Protein AF-A0A4Q7KHU9-F1 (afdb_monomer_lite)

pLDDT: mean 87.0, std 11.37, range [57.09, 97.38]

Secondary structure (DSSP, 8-state):
--EEE-HHHHHHH-GGGGGS-TTS--EEEE----TTTS-SEEEEEEETTTEEEEEEE-SS-EEEEEE-SSSPPPEEEE-HHHHHHHHHHHHTT--

Organism: NCBI:txid1872711

Sequence (95 aa):
MTRLISHADAVARYPALDALPTHVDWRWEVRPLGPRCGAELWGSTVVDGTRGVGIFIYRDHAKAIRIDQGGYPAQVTGTLPIAVDTAAKLLDGRL

Structure (mmCIF, N/CA/C/O backbone):
data_AF-A0A4Q7KHU9-F1
#
_entry.id   AF-A0A4Q7KHU9-F1
#
loop_
_atom_site.group_PDB
_atom_site.id
_atom_site.type_symbol
_atom_site.label_atom_id
_atom_site.label_alt_id
_atom_site.label_comp_id
_atom_site.label_asym_id
_atom_site.label_entity_id
_atom_site.label_seq_id
_atom_site.pdbx_PDB_ins_code
_atom_site.Cartn_x
_atom_site.Cartn_y
_atom_site.Cartn_z
_atom_site.occupancy
_atom_site.B_iso_or_equiv
_atom_site.auth_seq_id
_atom_site.auth_comp_id
_atom_site.auth_asym_id
_atom_site.auth_atom_id
_atom_site.pdbx_PDB_model_num
ATOM 1 N N . MET A 1 1 ? 7.807 15.169 10.705 1.00 66.19 1 MET A N 1
ATOM 2 C CA . MET A 1 1 ? 8.849 14.305 10.102 1.00 66.19 1 MET A CA 1
ATOM 3 C C . MET A 1 1 ? 8.200 13.011 9.647 1.00 66.19 1 MET A C 1
ATOM 5 O O . MET A 1 1 ? 7.363 12.497 10.378 1.00 66.19 1 MET A O 1
ATOM 9 N N . THR A 1 2 ? 8.528 12.521 8.453 1.00 81.44 2 THR A N 1
ATOM 10 C CA . THR A 1 2 ? 8.125 11.181 7.999 1.00 81.44 2 THR A CA 1
ATOM 11 C C . THR A 1 2 ? 8.849 10.106 8.812 1.00 81.44 2 THR A C 1
ATOM 13 O O . THR A 1 2 ? 10.007 10.295 9.182 1.00 81.44 2 THR A O 1
ATOM 16 N N . ARG A 1 3 ? 8.170 8.995 9.119 1.00 91.06 3 ARG A N 1
ATOM 17 C CA . ARG A 1 3 ? 8.732 7.863 9.873 1.00 91.06 3 ARG A CA 1
ATOM 18 C C . ARG A 1 3 ? 8.511 6.561 9.110 1.00 91.06 3 ARG A C 1
ATOM 20 O O . ARG A 1 3 ? 7.372 6.240 8.787 1.00 91.06 3 ARG A O 1
ATOM 27 N N . LEU A 1 4 ? 9.584 5.806 8.888 1.00 94.94 4 LEU A N 1
ATOM 28 C CA . LEU A 1 4 ? 9.506 4.446 8.354 1.00 94.94 4 LEU A CA 1
ATOM 29 C C . LEU A 1 4 ? 8.967 3.483 9.419 1.00 94.94 4 LEU A C 1
ATOM 31 O O . LEU A 1 4 ? 9.317 3.605 10.598 1.00 94.94 4 LEU A O 1
ATOM 35 N N . ILE A 1 5 ? 8.114 2.549 9.007 1.00 95.44 5 ILE A N 1
ATOM 36 C CA . ILE A 1 5 ? 7.583 1.475 9.859 1.00 95.44 5 ILE A CA 1
ATOM 37 C C . ILE A 1 5 ? 7.679 0.127 9.140 1.00 95.44 5 ILE A C 1
ATOM 39 O O . ILE A 1 5 ? 7.808 0.082 7.915 1.00 95.44 5 ILE A O 1
ATOM 43 N N . SER A 1 6 ? 7.631 -0.968 9.899 1.00 95.56 6 SER A N 1
ATOM 44 C CA . SER A 1 6 ? 7.604 -2.311 9.316 1.00 95.56 6 SER A CA 1
ATOM 45 C C . SER A 1 6 ? 6.253 -2.607 8.653 1.00 95.56 6 SER A C 1
ATOM 47 O O . SER A 1 6 ? 5.253 -1.936 8.924 1.00 95.56 6 SER A O 1
ATOM 49 N N . HIS A 1 7 ? 6.194 -3.641 7.809 1.00 95.50 7 HIS A N 1
ATOM 50 C CA . HIS A 1 7 ? 4.913 -4.112 7.277 1.00 95.50 7 HIS A CA 1
ATOM 51 C C . HIS A 1 7 ? 3.981 -4.614 8.391 1.00 95.50 7 HIS A C 1
ATOM 53 O O . HIS A 1 7 ? 2.801 -4.280 8.377 1.00 95.50 7 HIS A O 1
ATOM 59 N N . ALA A 1 8 ? 4.514 -5.298 9.409 1.00 95.94 8 ALA A N 1
ATOM 60 C CA . ALA A 1 8 ? 3.738 -5.721 10.576 1.00 95.94 8 ALA A CA 1
ATOM 61 C C . ALA A 1 8 ? 3.111 -4.527 11.322 1.00 95.94 8 ALA A C 1
ATOM 63 O O . ALA A 1 8 ? 1.932 -4.562 11.666 1.00 95.94 8 ALA A O 1
ATOM 64 N N . ASP A 1 9 ? 3.855 -3.430 11.504 1.00 96.69 9 ASP A N 1
ATOM 65 C CA . ASP A 1 9 ? 3.318 -2.200 12.104 1.00 96.69 9 ASP A CA 1
ATOM 66 C C . ASP A 1 9 ? 2.238 -1.550 11.227 1.00 96.69 9 ASP A C 1
ATOM 68 O O . ASP A 1 9 ? 1.294 -0.947 11.744 1.00 96.69 9 ASP A O 1
ATOM 72 N N . ALA A 1 10 ? 2.379 -1.628 9.901 1.00 96.38 10 ALA A N 1
ATOM 73 C CA . ALA A 1 10 ? 1.375 -1.133 8.967 1.00 96.38 10 ALA A CA 1
ATOM 74 C C . ALA A 1 10 ? 0.081 -1.957 9.064 1.00 96.38 10 ALA A C 1
ATOM 76 O O . ALA A 1 10 ? -0.993 -1.371 9.200 1.00 96.38 10 ALA A O 1
ATOM 77 N N . VAL A 1 11 ? 0.184 -3.291 9.087 1.00 97.06 11 VAL A N 1
ATOM 78 C CA . VAL A 1 11 ? -0.947 -4.218 9.272 1.00 97.06 11 VAL A CA 1
ATOM 79 C C . VAL A 1 11 ? -1.625 -4.003 10.626 1.00 97.06 11 VAL A C 1
ATOM 81 O O . VAL A 1 11 ? -2.848 -3.926 10.690 1.00 97.06 11 VAL A O 1
ATOM 84 N N . ALA A 1 12 ? -0.859 -3.802 11.702 1.00 97.38 12 ALA A N 1
ATOM 85 C CA . ALA A 1 12 ? -1.418 -3.519 13.025 1.00 97.38 12 ALA A CA 1
ATOM 86 C C . ALA A 1 12 ? -2.277 -2.238 13.053 1.00 97.38 12 ALA A C 1
ATOM 88 O O . ALA A 1 12 ? -3.241 -2.154 13.812 1.00 97.38 12 ALA A O 1
ATOM 89 N N . ARG A 1 13 ? -1.949 -1.238 12.222 1.00 94.38 13 ARG A N 1
ATOM 90 C CA . ARG A 1 13 ? -2.745 -0.005 12.068 1.00 94.38 13 ARG A CA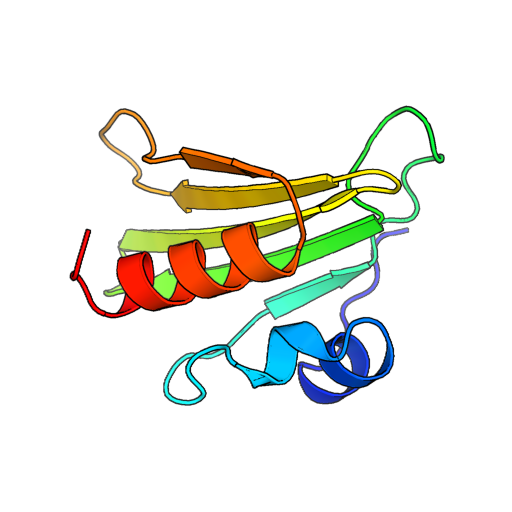 1
ATOM 91 C C . ARG A 1 13 ? -3.925 -0.186 11.120 1.00 94.38 13 ARG A C 1
ATOM 93 O O . ARG A 1 13 ? -4.989 0.377 11.354 1.00 94.38 13 ARG A O 1
ATOM 100 N N . TYR A 1 14 ? -3.716 -0.942 10.047 1.00 96.00 14 TYR A N 1
ATOM 101 C CA . TYR A 1 14 ? -4.677 -1.153 8.973 1.00 96.00 14 TYR A CA 1
ATOM 102 C C . TYR A 1 14 ? -4.716 -2.645 8.600 1.00 96.00 14 TYR A C 1
ATOM 104 O O . TYR A 1 14 ? -4.016 -3.060 7.674 1.00 96.00 14 TYR A O 1
ATOM 112 N N . PRO A 1 15 ? -5.559 -3.458 9.267 1.00 96.88 15 PRO A N 1
ATOM 113 C CA . PRO A 1 15 ? -5.554 -4.916 9.104 1.00 96.88 15 PRO A CA 1
ATOM 114 C C . PRO A 1 15 ? -5.793 -5.409 7.674 1.00 96.88 15 PRO A C 1
ATOM 116 O O . PRO A 1 15 ? -5.304 -6.465 7.297 1.00 96.88 15 PRO A O 1
ATOM 119 N N . ALA A 1 16 ? -6.491 -4.628 6.841 1.00 96.75 16 ALA A N 1
ATOM 120 C CA . ALA A 1 16 ? -6.693 -4.966 5.432 1.00 96.75 16 ALA A CA 1
ATOM 121 C C . ALA A 1 16 ? -5.375 -5.113 4.648 1.00 96.75 16 ALA A C 1
ATOM 123 O O . ALA A 1 16 ? -5.360 -5.795 3.632 1.00 96.75 16 ALA A O 1
ATOM 124 N N . LEU A 1 17 ? -4.274 -4.505 5.107 1.00 97.19 17 LEU A N 1
ATOM 125 C CA . LEU A 1 17 ? -2.961 -4.619 4.466 1.00 97.19 17 LEU A CA 1
ATOM 126 C C . LEU A 1 17 ? -2.372 -6.037 4.526 1.00 97.19 17 LEU A C 1
ATOM 128 O O . LEU A 1 17 ? -1.464 -6.320 3.753 1.00 97.19 17 LEU A O 1
ATOM 132 N N . ASP A 1 18 ? -2.890 -6.915 5.388 1.00 96.81 18 ASP A N 1
ATOM 133 C CA . ASP A 1 18 ? -2.465 -8.319 5.496 1.00 96.81 18 ASP A CA 1
ATOM 134 C C . ASP A 1 18 ? -2.75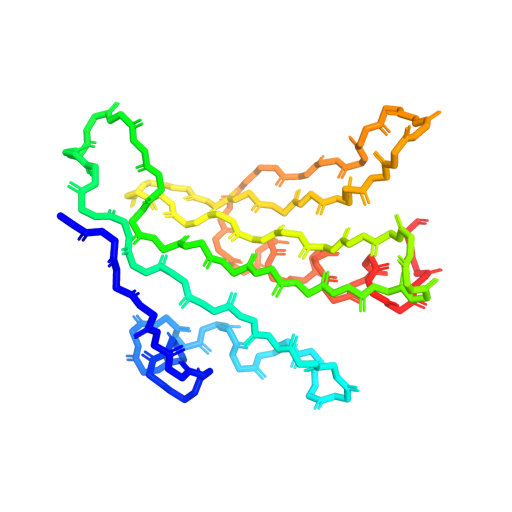1 -9.125 4.215 1.00 96.81 18 ASP A C 1
ATOM 136 O O . ASP A 1 18 ? -2.097 -10.121 3.931 1.00 96.81 18 ASP A O 1
ATOM 140 N N . ALA A 1 19 ? -3.698 -8.663 3.390 1.00 95.56 19 ALA A N 1
ATOM 141 C CA . ALA A 1 19 ? -4.009 -9.282 2.102 1.00 95.56 19 ALA A CA 1
ATOM 142 C C . ALA A 1 19 ? -3.002 -8.931 0.987 1.00 95.56 19 ALA A C 1
ATOM 144 O O . ALA A 1 19 ? -3.161 -9.387 -0.148 1.00 95.56 19 ALA A O 1
ATOM 145 N N . LEU A 1 20 ? -1.993 -8.098 1.266 1.00 94.94 20 LEU A N 1
ATOM 146 C CA . LEU A 1 20 ? -0.972 -7.759 0.281 1.00 94.94 20 LEU A CA 1
ATOM 147 C C . LEU A 1 20 ? 0.012 -8.918 0.073 1.00 94.94 20 LEU A C 1
ATOM 149 O O . LEU A 1 20 ? 0.324 -9.646 1.015 1.00 94.94 20 LEU A O 1
ATOM 153 N N . PRO A 1 21 ? 0.558 -9.082 -1.146 1.00 91.06 21 PRO A N 1
ATOM 154 C CA . PRO A 1 21 ? 1.536 -10.127 -1.398 1.00 91.06 21 PRO A CA 1
ATOM 155 C C . PRO A 1 21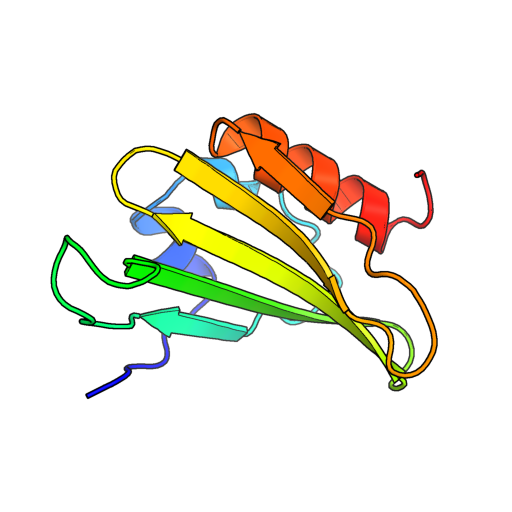 ? 2.795 -9.942 -0.542 1.00 91.06 21 PRO A C 1
ATOM 157 O O . PRO A 1 21 ? 3.354 -8.847 -0.473 1.00 91.06 21 PRO A O 1
ATOM 160 N N . THR A 1 22 ? 3.260 -11.032 0.068 1.00 87.62 22 THR A N 1
ATOM 161 C CA . THR A 1 22 ? 4.438 -11.066 0.956 1.00 87.62 22 THR A CA 1
ATOM 162 C C . THR A 1 22 ? 5.740 -11.415 0.237 1.00 87.62 22 THR A C 1
ATOM 164 O O . THR A 1 22 ? 6.809 -11.363 0.835 1.00 87.62 22 THR A O 1
ATOM 167 N N . HIS A 1 23 ? 5.668 -11.765 -1.050 1.00 87.44 23 HIS A N 1
ATOM 168 C CA . HIS A 1 23 ? 6.840 -12.043 -1.884 1.00 87.44 23 HIS A CA 1
ATOM 169 C C . HIS A 1 23 ? 7.554 -10.766 -2.365 1.00 87.44 23 HIS A C 1
ATOM 171 O O . HIS A 1 23 ? 8.565 -10.860 -3.056 1.00 87.44 23 HIS A O 1
ATOM 177 N N . VAL A 1 24 ? 7.021 -9.588 -2.023 1.00 89.56 24 VAL A N 1
ATOM 178 C CA . VAL A 1 24 ? 7.618 -8.282 -2.307 1.00 89.56 24 VAL A CA 1
ATOM 179 C C . VAL A 1 24 ? 7.889 -7.526 -1.015 1.00 89.56 24 VAL A C 1
ATOM 181 O O . VAL A 1 24 ? 7.138 -7.620 -0.042 1.00 89.56 24 VAL A O 1
ATOM 184 N N . ASP A 1 25 ? 8.936 -6.708 -1.035 1.00 91.00 25 ASP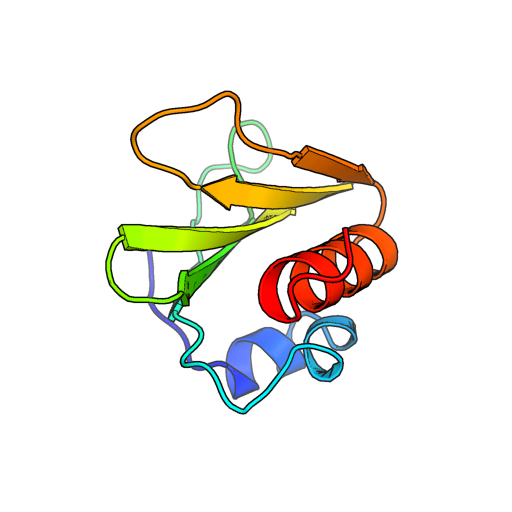 A N 1
ATOM 185 C CA . ASP A 1 25 ? 9.285 -5.871 0.102 1.00 91.00 25 ASP A CA 1
ATOM 186 C C . A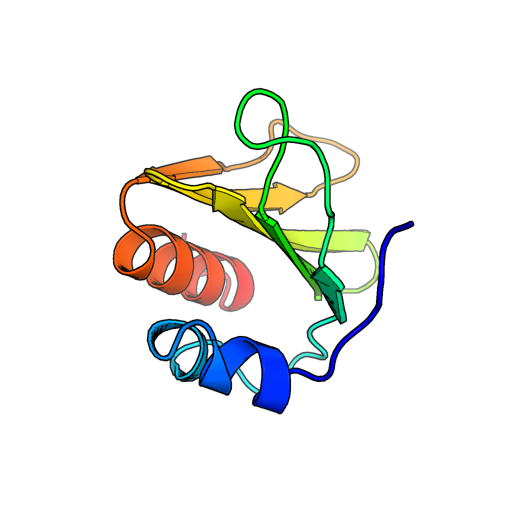SP A 1 25 ? 8.470 -4.579 0.081 1.00 91.00 25 ASP A C 1
ATOM 188 O O . ASP A 1 25 ? 8.661 -3.699 -0.768 1.00 91.00 25 ASP A O 1
ATOM 192 N N . TRP A 1 26 ? 7.548 -4.450 1.034 1.00 94.12 26 TRP A N 1
ATOM 193 C CA . TRP A 1 26 ? 6.797 -3.219 1.236 1.00 94.12 26 TRP A CA 1
ATOM 194 C C . TRP A 1 26 ? 7.549 -2.238 2.128 1.00 94.12 26 TRP A C 1
ATOM 196 O O . TRP A 1 26 ? 7.840 -2.509 3.295 1.00 94.12 26 TRP A O 1
ATOM 206 N N . ARG A 1 27 ? 7.760 -1.032 1.608 1.00 94.81 27 ARG A N 1
ATOM 207 C CA . ARG A 1 27 ? 8.248 0.116 2.364 1.00 94.81 27 ARG A CA 1
ATOM 208 C C . ARG A 1 27 ? 7.077 0.982 2.809 1.00 94.81 27 ARG A C 1
ATOM 210 O O . ARG A 1 27 ? 6.338 1.493 1.969 1.00 94.81 27 ARG A O 1
ATOM 217 N N . TRP A 1 28 ? 6.958 1.196 4.117 1.00 95.94 28 TRP A N 1
ATOM 218 C CA . TRP A 1 28 ? 5.878 1.973 4.722 1.00 95.94 28 TRP A CA 1
ATOM 219 C C . TRP A 1 28 ? 6.388 3.250 5.378 1.00 95.94 28 TRP A C 1
ATOM 221 O O . TRP A 1 28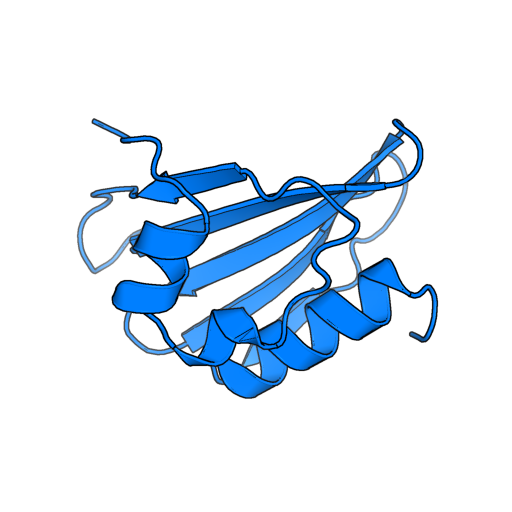 ? 7.292 3.222 6.211 1.00 95.94 28 TRP A O 1
ATOM 231 N N . GLU A 1 29 ? 5.765 4.371 5.039 1.00 94.44 29 GLU A N 1
ATOM 232 C CA . GLU A 1 29 ? 6.082 5.700 5.541 1.00 94.44 29 GLU A CA 1
ATOM 233 C C . GLU A 1 29 ? 4.848 6.335 6.172 1.00 94.44 29 GLU A C 1
ATOM 235 O O . GLU A 1 29 ? 3.881 6.689 5.498 1.00 94.44 29 GLU A O 1
ATOM 240 N N . VAL A 1 30 ? 4.904 6.532 7.486 1.00 92.44 30 VAL A N 1
ATOM 241 C CA . VAL A 1 30 ? 3.947 7.370 8.205 1.00 92.44 30 VAL A CA 1
ATOM 242 C C . VAL A 1 30 ? 4.278 8.813 7.876 1.00 92.44 30 VAL A C 1
ATOM 244 O O . VAL A 1 30 ? 5.379 9.291 8.182 1.00 92.44 30 VAL A O 1
ATOM 247 N N . ARG A 1 31 ? 3.330 9.524 7.269 1.00 84.00 31 ARG A N 1
ATOM 248 C CA . ARG A 1 31 ? 3.506 10.937 6.938 1.00 84.00 31 ARG A CA 1
ATOM 249 C C . ARG A 1 31 ? 2.544 11.752 7.794 1.00 84.00 31 ARG A C 1
ATOM 251 O O . ARG A 1 31 ? 1.352 11.768 7.517 1.00 84.00 31 ARG A O 1
ATOM 258 N N . PRO A 1 32 ? 3.032 12.482 8.810 1.00 68.00 32 PRO A N 1
ATOM 259 C CA . PRO A 1 32 ? 2.199 13.395 9.585 1.00 68.00 32 PRO A CA 1
ATOM 260 C C . PRO A 1 32 ? 1.975 14.698 8.801 1.00 68.00 32 PRO A C 1
ATOM 262 O O . PRO A 1 32 ? 2.199 15.793 9.313 1.00 68.00 32 PRO A O 1
ATOM 265 N N . LEU A 1 33 ? 1.613 14.593 7.520 1.00 64.12 33 LEU A N 1
ATOM 266 C CA . LEU A 1 33 ? 1.036 15.724 6.811 1.00 64.12 33 LEU A CA 1
ATOM 267 C C . LEU A 1 33 ? -0.332 15.947 7.455 1.00 64.12 33 LEU A C 1
ATOM 269 O O . LEU A 1 33 ? -1.061 14.988 7.696 1.00 64.12 33 LEU A O 1
ATOM 273 N N . GLY A 1 34 ? -0.636 17.191 7.830 1.00 58.25 34 GLY A N 1
ATOM 274 C CA . GLY A 1 34 ? -1.861 17.497 8.565 1.00 58.25 34 GLY A CA 1
ATOM 275 C C . GLY A 1 34 ? -3.102 16.920 7.865 1.00 58.25 34 GLY A C 1
ATOM 276 O O . GLY A 1 34 ? -3.084 16.768 6.641 1.00 58.25 34 GLY A O 1
ATOM 277 N N . PRO A 1 35 ? -4.193 16.653 8.604 1.00 57.09 35 PRO A N 1
ATOM 278 C CA . PRO A 1 35 ? -5.351 15.862 8.157 1.00 57.09 35 PRO A CA 1
ATOM 279 C C . PRO A 1 35 ? -6.083 16.369 6.901 1.00 57.09 35 PRO A C 1
ATOM 281 O O . PRO A 1 35 ? -7.052 15.756 6.472 1.00 57.09 35 PRO A O 1
ATOM 284 N N . ARG A 1 36 ? -5.654 17.497 6.322 1.00 57.34 36 ARG A N 1
ATOM 285 C CA . ARG A 1 36 ? -6.208 18.101 5.106 1.00 57.34 36 ARG A CA 1
ATOM 286 C C . ARG A 1 36 ? -5.343 17.927 3.853 1.00 57.34 36 ARG A C 1
ATOM 288 O O . ARG A 1 36 ? -5.846 18.201 2.772 1.00 57.34 36 ARG A O 1
ATOM 295 N N . CYS A 1 37 ? -4.073 17.525 3.968 1.00 62.66 37 CYS A N 1
ATOM 296 C CA . CYS A 1 37 ? -3.114 17.713 2.867 1.00 62.66 37 CYS A CA 1
ATOM 297 C C . CYS A 1 37 ? -2.302 16.472 2.460 1.00 62.66 37 CYS A C 1
ATOM 299 O O . CYS A 1 37 ? -1.447 16.591 1.585 1.00 62.66 37 CYS A O 1
ATOM 301 N N . GLY A 1 38 ? -2.513 15.289 3.046 1.00 76.00 38 GLY A N 1
ATOM 302 C CA . GLY A 1 38 ? -1.723 14.122 2.650 1.00 76.00 38 GLY A CA 1
ATOM 303 C C . GLY A 1 38 ? -2.217 12.787 3.182 1.00 76.00 38 GLY A C 1
ATOM 304 O O . GLY A 1 38 ? -3.086 12.730 4.046 1.00 76.00 38 GLY A O 1
ATOM 305 N N . ALA A 1 39 ? -1.642 11.719 2.631 1.00 82.94 39 ALA A N 1
ATOM 306 C CA . ALA A 1 39 ? -1.841 10.367 3.128 1.00 82.94 39 ALA A CA 1
ATOM 307 C C . ALA A 1 39 ? -1.226 10.233 4.527 1.00 82.94 39 ALA A C 1
ATOM 309 O O . ALA A 1 39 ? -0.097 10.671 4.749 1.00 82.94 39 ALA A O 1
ATOM 310 N N . GLU A 1 40 ? -1.958 9.603 5.438 1.00 90.00 40 GLU A N 1
ATOM 311 C CA . GLU A 1 40 ? -1.516 9.267 6.793 1.00 90.00 40 GLU A CA 1
ATOM 312 C C . GLU A 1 40 ? -0.441 8.170 6.750 1.00 90.00 40 GLU A C 1
ATOM 314 O O . GLU A 1 40 ? 0.543 8.199 7.500 1.00 90.00 40 GLU A O 1
ATOM 319 N N . LEU A 1 41 ? -0.606 7.231 5.813 1.00 92.75 41 LEU A N 1
ATOM 320 C CA . LEU A 1 41 ? 0.321 6.141 5.552 1.00 92.75 41 LEU A CA 1
ATOM 321 C C . LEU A 1 41 ? 0.534 5.964 4.045 1.00 92.75 41 LEU A C 1
ATOM 323 O O . LEU A 1 41 ? -0.418 5.904 3.268 1.00 92.75 41 LEU A O 1
ATOM 327 N N . TRP A 1 42 ? 1.797 5.855 3.641 1.00 93.19 42 TRP A N 1
ATOM 328 C CA . TRP A 1 42 ? 2.206 5.521 2.280 1.00 93.19 42 TRP A CA 1
ATOM 329 C C . TRP A 1 42 ? 2.939 4.176 2.287 1.00 93.19 42 TRP A C 1
ATOM 331 O O . TRP A 1 42 ? 3.956 4.043 2.957 1.00 93.19 42 TRP A O 1
ATOM 341 N N . GLY A 1 43 ? 2.432 3.193 1.547 1.00 94.31 43 GLY A N 1
ATOM 342 C CA . GLY A 1 43 ? 3.139 1.967 1.183 1.00 94.31 43 GLY A CA 1
ATOM 343 C C . GLY A 1 43 ? 3.653 2.016 -0.247 1.00 94.31 43 GLY A C 1
ATOM 344 O O . GLY A 1 43 ? 2.936 2.448 -1.147 1.00 94.31 43 GLY A O 1
ATOM 345 N N . SER A 1 44 ? 4.873 1.555 -0.486 1.00 93.56 44 SER A N 1
ATOM 346 C CA . SER A 1 44 ? 5.381 1.351 -1.843 1.00 93.56 44 SER A CA 1
ATOM 347 C C . SER A 1 44 ? 6.240 0.103 -1.941 1.00 93.56 44 SER A C 1
ATOM 349 O O . SER A 1 44 ? 6.897 -0.283 -0.977 1.00 93.56 44 SER A O 1
ATOM 351 N N . THR A 1 45 ? 6.246 -0.503 -3.119 1.00 93.44 45 THR A N 1
ATOM 352 C CA . THR A 1 45 ? 7.157 -1.589 -3.475 1.00 93.44 45 THR A CA 1
ATOM 353 C C . THR A 1 45 ? 7.567 -1.468 -4.942 1.00 93.44 45 THR A C 1
ATOM 355 O O . THR A 1 45 ? 6.894 -0.785 -5.722 1.00 93.44 45 THR A O 1
ATOM 358 N N . VAL A 1 46 ? 8.686 -2.090 -5.307 1.00 89.12 46 VAL A N 1
ATOM 359 C CA . VAL A 1 46 ? 9.272 -2.054 -6.652 1.00 89.12 46 VAL A CA 1
ATOM 360 C C . VAL A 1 46 ? 9.093 -3.419 -7.309 1.00 89.12 46 VAL A C 1
ATOM 362 O O . VAL A 1 46 ? 9.422 -4.444 -6.724 1.00 89.12 46 VAL A O 1
ATOM 365 N N . VAL A 1 47 ? 8.604 -3.408 -8.544 1.00 80.50 47 VAL A N 1
ATOM 366 C CA . VAL A 1 47 ? 8.419 -4.561 -9.424 1.00 80.50 47 VAL A CA 1
ATOM 367 C C . VAL A 1 47 ? 9.418 -4.437 -10.574 1.00 80.50 47 VAL A C 1
ATOM 369 O O . VAL A 1 47 ? 9.457 -3.420 -11.275 1.00 80.50 47 VAL A O 1
ATOM 372 N N . ASP A 1 48 ? 10.256 -5.456 -10.750 1.00 78.00 48 ASP A N 1
ATOM 373 C CA . ASP A 1 48 ? 11.231 -5.572 -11.845 1.00 78.00 48 ASP A CA 1
ATOM 374 C C . ASP A 1 48 ? 12.197 -4.374 -11.981 1.00 78.00 48 ASP A C 1
ATOM 376 O O . ASP A 1 48 ? 12.601 -3.981 -13.078 1.00 78.00 48 ASP A O 1
ATOM 380 N N . GLY A 1 49 ? 12.534 -3.727 -10.859 1.00 74.06 49 GLY A N 1
ATOM 381 C CA . GLY A 1 49 ? 13.512 -2.632 -10.772 1.00 74.06 49 GLY A CA 1
ATOM 382 C C . GLY A 1 49 ? 13.102 -1.297 -11.412 1.00 74.06 49 GLY A C 1
ATOM 383 O O . GLY A 1 49 ? 13.767 -0.292 -11.172 1.00 74.06 49 GLY A O 1
ATOM 384 N N . THR A 1 50 ? 12.015 -1.259 -12.190 1.00 70.12 50 THR A N 1
ATOM 385 C CA . THR A 1 50 ? 11.621 -0.081 -12.994 1.00 70.12 50 THR A CA 1
ATOM 386 C C . THR A 1 50 ? 10.173 0.356 -12.762 1.00 70.12 50 THR A C 1
ATOM 388 O O . THR A 1 50 ? 9.826 1.519 -12.976 1.00 70.12 50 THR A O 1
ATOM 391 N N . ARG A 1 51 ? 9.305 -0.564 -12.334 1.00 74.69 51 ARG A N 1
ATOM 392 C CA . ARG A 1 51 ? 7.896 -0.299 -12.024 1.00 74.69 51 ARG A CA 1
ATOM 393 C C . ARG A 1 51 ? 7.710 -0.371 -10.515 1.00 74.69 51 ARG A C 1
ATOM 395 O O . ARG A 1 51 ? 8.501 -0.989 -9.817 1.00 74.69 51 ARG A O 1
ATOM 402 N N . GLY A 1 52 ? 6.677 0.259 -9.987 1.00 88.12 52 GLY A N 1
ATOM 403 C CA . GLY A 1 52 ? 6.334 0.160 -8.577 1.00 88.12 52 GLY A CA 1
ATOM 404 C C . GLY A 1 52 ? 4.835 0.162 -8.369 1.00 88.12 52 GLY A C 1
ATOM 405 O O . GLY A 1 52 ? 4.075 0.583 -9.238 1.00 88.12 52 GLY A O 1
ATOM 406 N N . VAL A 1 53 ? 4.401 -0.302 -7.208 1.00 92.56 53 VAL A N 1
ATOM 407 C CA . VAL A 1 53 ? 3.013 -0.169 -6.767 1.00 92.56 53 VAL A CA 1
ATOM 408 C C . VAL A 1 53 ? 3.009 0.638 -5.483 1.00 92.56 53 VAL A C 1
ATOM 410 O O . VAL A 1 53 ? 3.791 0.378 -4.571 1.00 92.56 53 VAL A O 1
ATOM 413 N N . GLY A 1 54 ? 2.158 1.658 -5.443 1.00 93.62 54 GLY A N 1
ATOM 414 C CA . GLY A 1 54 ? 1.959 2.516 -4.286 1.00 93.62 54 GLY A CA 1
ATOM 415 C C . GLY A 1 54 ? 0.553 2.365 -3.723 1.00 93.62 54 GLY A C 1
ATOM 416 O O . GLY A 1 54 ? -0.413 2.315 -4.482 1.00 93.62 54 GLY A O 1
ATOM 417 N N . ILE A 1 55 ? 0.441 2.352 -2.399 1.00 95.44 55 ILE A N 1
ATOM 418 C CA . ILE A 1 55 ? -0.814 2.471 -1.656 1.00 95.44 55 ILE A CA 1
ATOM 419 C C . ILE A 1 55 ? -0.723 3.712 -0.775 1.00 95.44 55 ILE A C 1
ATOM 421 O O . ILE A 1 55 ? 0.211 3.865 0.007 1.00 95.44 55 ILE A O 1
ATOM 425 N N . PHE A 1 56 ? -1.705 4.595 -0.883 1.00 93.50 56 PHE A N 1
ATOM 426 C CA . PHE A 1 56 ? -1.797 5.824 -0.105 1.00 93.50 56 PHE A CA 1
ATOM 427 C C . PHE A 1 56 ? -3.091 5.790 0.690 1.00 93.50 56 PHE A C 1
ATOM 429 O O . PHE A 1 56 ? -4.169 5.730 0.102 1.00 93.50 56 PHE A O 1
ATOM 436 N N . ILE A 1 57 ? -2.986 5.810 2.014 1.00 93.75 57 ILE A N 1
ATOM 437 C CA . ILE A 1 57 ? -4.131 5.766 2.920 1.00 93.75 57 ILE A CA 1
ATOM 438 C C . ILE A 1 57 ? -4.364 7.170 3.461 1.00 93.75 57 ILE A C 1
ATOM 440 O O . ILE A 1 57 ? -3.487 7.750 4.099 1.00 93.75 57 ILE A O 1
ATOM 444 N N . TYR A 1 58 ? -5.538 7.714 3.183 1.00 91.19 58 TYR A N 1
ATOM 445 C CA . TYR A 1 58 ? -6.026 8.992 3.682 1.00 91.19 58 TYR A CA 1
ATOM 446 C C . TYR A 1 58 ? -7.109 8.736 4.731 1.00 91.19 58 TYR A C 1
ATOM 448 O O . TYR A 1 58 ? -7.591 7.614 4.880 1.00 91.19 58 TYR A O 1
ATOM 456 N N . ARG A 1 59 ? -7.534 9.796 5.422 1.00 86.75 59 ARG A N 1
ATOM 457 C CA . ARG A 1 59 ? -8.568 9.715 6.459 1.00 86.75 59 ARG A CA 1
ATOM 458 C C . ARG A 1 59 ? -9.862 9.042 5.979 1.00 86.75 59 ARG A C 1
ATOM 460 O O . ARG A 1 59 ? -10.399 8.197 6.684 1.00 86.75 59 ARG A O 1
ATOM 467 N N . ASP A 1 60 ? -10.334 9.411 4.786 1.00 88.38 60 ASP A N 1
ATOM 468 C CA . ASP A 1 60 ? -11.657 9.003 4.284 1.00 88.38 60 ASP A CA 1
ATOM 469 C C . ASP A 1 60 ? -11.594 8.022 3.099 1.00 88.38 60 ASP A C 1
ATOM 471 O O . ASP A 1 60 ? -12.620 7.511 2.654 1.00 88.38 60 ASP A O 1
ATOM 475 N N . HIS A 1 61 ? -10.407 7.776 2.539 1.00 92.62 61 HIS A N 1
ATOM 476 C CA . HIS A 1 61 ? -10.233 6.927 1.359 1.00 92.62 61 HIS A CA 1
ATOM 477 C C . HIS A 1 61 ? -8.805 6.387 1.250 1.00 92.62 61 HIS A C 1
ATOM 479 O O . HIS A 1 61 ? -7.887 6.846 1.923 1.00 92.62 61 HIS A O 1
ATOM 485 N N . ALA A 1 62 ? -8.597 5.439 0.345 1.00 95.12 62 ALA A N 1
ATOM 486 C CA . ALA A 1 62 ? -7.289 4.956 -0.054 1.00 95.12 62 ALA A CA 1
ATOM 487 C C . ALA A 1 62 ? -7.133 5.020 -1.575 1.00 95.12 62 ALA A C 1
ATOM 489 O O . ALA A 1 62 ? -8.109 5.066 -2.329 1.00 95.12 62 ALA A O 1
ATOM 490 N N . LYS A 1 63 ? -5.884 5.012 -2.025 1.00 94.31 63 LYS A N 1
ATOM 491 C CA . LYS A 1 63 ? -5.522 4.998 -3.436 1.00 94.31 63 LYS A CA 1
ATOM 492 C C . LYS A 1 63 ? -4.462 3.939 -3.687 1.00 94.31 63 LYS A C 1
ATOM 494 O O . LYS A 1 63 ? -3.449 3.935 -2.997 1.00 94.31 63 LYS A O 1
ATOM 499 N N . ALA A 1 64 ? -4.672 3.106 -4.697 1.00 93.94 64 ALA A N 1
ATOM 500 C CA . ALA A 1 64 ? -3.647 2.245 -5.269 1.00 93.94 64 ALA A CA 1
ATOM 501 C C . ALA A 1 64 ? -3.214 2.797 -6.625 1.00 93.94 64 ALA A C 1
ATOM 503 O O . ALA A 1 64 ? -4.041 3.290 -7.395 1.00 93.94 64 ALA A O 1
ATOM 504 N N . ILE A 1 65 ? -1.919 2.744 -6.912 1.00 92.44 65 ILE A N 1
ATOM 505 C CA . ILE A 1 65 ? -1.359 3.252 -8.160 1.00 92.44 65 ILE A CA 1
ATOM 506 C C . ILE A 1 65 ? -0.216 2.363 -8.638 1.00 92.44 65 ILE A C 1
ATOM 508 O O . ILE A 1 65 ? 0.648 1.981 -7.849 1.00 92.44 65 ILE A O 1
ATOM 512 N N . ARG A 1 66 ? -0.179 2.078 -9.939 1.00 89.69 66 ARG A N 1
ATOM 513 C CA . ARG A 1 66 ? 1.024 1.584 -10.606 1.00 89.69 66 ARG A CA 1
ATOM 514 C C . ARG A 1 66 ? 1.887 2.777 -10.973 1.00 89.69 66 ARG A C 1
ATOM 516 O O . ARG A 1 66 ? 1.466 3.625 -11.746 1.00 89.69 66 ARG A O 1
ATOM 523 N N . ILE A 1 67 ? 3.081 2.834 -10.420 1.00 83.31 67 ILE A N 1
ATOM 524 C CA . ILE A 1 67 ? 4.097 3.831 -10.718 1.00 83.31 67 ILE A CA 1
ATOM 525 C C . ILE A 1 67 ? 4.962 3.247 -11.837 1.00 83.31 67 ILE A C 1
ATOM 527 O O . ILE A 1 67 ? 5.731 2.318 -11.607 1.00 83.31 67 ILE A O 1
ATOM 531 N N . ASP A 1 68 ? 4.819 3.749 -13.058 1.00 75.56 68 ASP A N 1
ATOM 532 C CA . ASP A 1 68 ? 5.774 3.509 -14.139 1.00 75.56 68 ASP A CA 1
ATOM 533 C C . ASP A 1 68 ? 6.515 4.816 -14.469 1.00 75.56 68 ASP A C 1
ATOM 535 O O . ASP A 1 68 ? 6.019 5.912 -14.216 1.00 75.56 68 ASP A O 1
ATOM 539 N N . GLN A 1 69 ? 7.747 4.716 -14.975 1.00 59.34 69 GLN A N 1
ATOM 540 C CA . GLN A 1 69 ? 8.531 5.893 -15.383 1.00 59.34 69 GLN A CA 1
ATOM 541 C C . GLN A 1 69 ? 8.186 6.392 -16.800 1.00 59.34 69 GLN A C 1
ATOM 543 O O . GLN A 1 69 ? 8.841 7.303 -17.296 1.00 59.34 69 GLN A O 1
ATOM 548 N N . GLY A 1 70 ? 7.186 5.808 -17.472 1.00 60.81 70 GLY A N 1
ATOM 549 C CA . GLY A 1 70 ? 6.981 6.018 -18.910 1.00 60.81 70 GLY A CA 1
ATOM 550 C C . GLY A 1 70 ? 5.537 5.994 -19.412 1.00 60.81 70 GLY A C 1
ATOM 551 O O . GLY A 1 70 ? 5.350 6.014 -20.626 1.00 60.81 70 GLY A O 1
ATOM 552 N N . GLY A 1 71 ? 4.525 5.935 -18.541 1.00 64.12 71 GLY A N 1
ATOM 553 C CA . GLY A 1 71 ? 3.121 5.843 -18.940 1.00 64.12 71 GLY A CA 1
ATOM 554 C C . GLY A 1 71 ? 2.163 6.641 -18.054 1.00 64.12 71 GLY A C 1
ATOM 555 O O . GLY A 1 71 ? 2.554 7.357 -17.132 1.00 64.12 71 GLY A O 1
ATOM 556 N N . TYR A 1 72 ? 0.868 6.536 -18.370 1.00 65.19 72 TYR A N 1
ATOM 557 C CA . TYR A 1 72 ? -0.183 6.994 -17.466 1.00 65.19 72 TYR A CA 1
ATOM 558 C C . TYR A 1 72 ? -0.359 5.944 -16.366 1.00 65.19 72 TYR A C 1
ATOM 560 O O . TYR A 1 72 ? -0.713 4.800 -16.674 1.00 65.19 72 TYR A O 1
ATOM 568 N N . PRO A 1 73 ? -0.140 6.302 -15.094 1.00 75.81 73 PRO A N 1
ATOM 569 C CA . PRO A 1 73 ? -0.211 5.338 -14.017 1.00 75.81 73 PRO A CA 1
ATOM 570 C C . PRO A 1 73 ? -1.644 4.814 -13.868 1.00 75.81 73 PRO A C 1
ATOM 572 O O . PRO A 1 73 ? -2.590 5.589 -13.697 1.00 75.81 73 PRO A O 1
ATOM 575 N N . ALA A 1 74 ? -1.813 3.489 -13.907 1.00 84.25 74 ALA A N 1
ATOM 576 C CA . ALA A 1 74 ? -3.085 2.859 -13.567 1.00 84.25 74 ALA A CA 1
ATOM 577 C C . ALA A 1 74 ? -3.396 3.161 -12.096 1.00 84.25 74 ALA A C 1
ATOM 579 O O . ALA A 1 74 ? -2.578 2.863 -11.225 1.00 84.25 74 ALA A O 1
ATOM 580 N N . GLN A 1 75 ? -4.546 3.777 -11.817 1.00 90.12 75 GLN A N 1
ATOM 581 C CA . GLN A 1 75 ? -4.913 4.208 -10.470 1.00 90.12 75 GLN A CA 1
ATOM 582 C C . GLN A 1 75 ? -6.350 3.828 -10.122 1.00 90.12 75 GLN A C 1
ATOM 584 O O . GLN A 1 75 ? -7.253 3.965 -10.945 1.00 90.12 75 GLN A O 1
ATOM 589 N N . VAL A 1 76 ? -6.561 3.432 -8.870 1.00 92.81 76 VAL A N 1
ATOM 590 C CA . VAL A 1 76 ? -7.889 3.226 -8.284 1.00 92.81 76 VAL A CA 1
ATOM 591 C C . VAL A 1 76 ? -7.949 3.967 -6.958 1.00 92.81 76 VAL A C 1
ATOM 593 O O . VAL A 1 76 ? -7.071 3.810 -6.110 1.00 92.81 76 VAL A O 1
ATOM 596 N N . THR A 1 77 ? -8.996 4.768 -6.784 1.00 94.88 77 THR A N 1
ATOM 597 C CA . THR A 1 77 ? -9.307 5.476 -5.539 1.00 94.88 77 THR A CA 1
ATOM 598 C C . THR A 1 77 ? -10.607 4.914 -4.981 1.00 94.88 77 THR A C 1
ATOM 600 O O . THR A 1 77 ? -11.578 4.771 -5.721 1.00 94.88 77 THR A O 1
ATOM 603 N N . GLY A 1 78 ? -10.648 4.605 -3.688 1.00 94.88 78 GLY A N 1
ATOM 604 C CA . GLY A 1 78 ? -11.834 4.030 -3.062 1.00 94.88 78 GLY A CA 1
ATOM 605 C C . GLY A 1 78 ? -11.624 3.708 -1.590 1.00 94.88 78 GLY A C 1
ATOM 606 O O . GLY A 1 78 ? -10.852 4.368 -0.899 1.00 94.88 78 GLY A O 1
ATOM 607 N N . THR A 1 79 ? -12.317 2.685 -1.096 1.00 96.25 79 THR A N 1
ATOM 608 C CA . THR A 1 79 ? -12.093 2.173 0.260 1.00 96.25 79 THR A CA 1
ATOM 609 C C . THR A 1 79 ? -10.738 1.465 0.351 1.00 96.25 79 THR A C 1
ATOM 611 O O . THR A 1 79 ? -10.191 1.009 -0.657 1.00 96.25 79 THR A O 1
ATOM 614 N N . LEU A 1 80 ? -10.188 1.343 1.563 1.00 95.75 80 LEU A N 1
ATOM 615 C CA . LEU A 1 80 ? -8.923 0.633 1.777 1.00 95.75 80 LEU A CA 1
ATOM 616 C C . LEU A 1 80 ? -8.932 -0.806 1.220 1.00 95.75 80 LEU A C 1
ATOM 618 O O . LEU A 1 80 ? -7.988 -1.139 0.509 1.00 95.75 80 LEU A O 1
ATOM 622 N N . PRO A 1 81 ? -9.973 -1.635 1.438 1.00 96.69 81 PRO A N 1
ATOM 623 C CA . PRO A 1 81 ? -10.027 -2.969 0.840 1.00 96.69 81 PRO A CA 1
ATOM 624 C C . PRO A 1 81 ? -9.944 -2.964 -0.693 1.00 96.69 81 PRO A C 1
ATOM 626 O O . PRO A 1 81 ? -9.224 -3.778 -1.261 1.00 96.69 81 PRO A O 1
ATOM 629 N N . ILE A 1 82 ? -10.615 -2.018 -1.367 1.00 95.62 82 ILE A N 1
ATOM 630 C CA . ILE A 1 82 ? -10.559 -1.888 -2.835 1.00 95.62 82 ILE A CA 1
ATOM 631 C C . ILE A 1 82 ? -9.143 -1.523 -3.292 1.00 95.62 82 ILE A C 1
ATOM 633 O O . ILE A 1 82 ? -8.636 -2.086 -4.263 1.00 95.62 82 ILE A O 1
ATOM 637 N N . ALA A 1 83 ? -8.488 -0.589 -2.596 1.00 96.00 83 ALA A N 1
ATOM 638 C CA . ALA A 1 83 ? -7.117 -0.206 -2.913 1.00 96.00 83 ALA A CA 1
ATOM 639 C C . ALA A 1 83 ? -6.137 -1.374 -2.699 1.00 96.00 83 ALA A C 1
ATOM 641 O O . ALA A 1 83 ? -5.273 -1.603 -3.540 1.00 96.00 83 ALA A O 1
ATOM 642 N N . VAL A 1 84 ? -6.290 -2.145 -1.620 1.00 96.50 84 VAL A N 1
ATOM 643 C CA . VAL A 1 84 ? -5.461 -3.330 -1.348 1.00 96.50 84 VAL A CA 1
ATOM 644 C C . VAL A 1 84 ? -5.629 -4.395 -2.431 1.00 96.50 84 VAL A C 1
ATOM 646 O O . VAL A 1 84 ? -4.633 -4.840 -2.996 1.00 96.50 84 VAL A O 1
ATOM 649 N N . ASP A 1 85 ? -6.869 -4.758 -2.767 1.00 95.31 85 ASP A N 1
ATOM 650 C CA . ASP A 1 85 ? -7.162 -5.726 -3.831 1.00 95.31 85 ASP A CA 1
ATOM 651 C C . ASP A 1 85 ? -6.585 -5.271 -5.181 1.00 95.31 85 ASP A C 1
ATOM 653 O O . ASP A 1 85 ? -5.930 -6.039 -5.887 1.00 95.31 85 ASP A O 1
ATOM 657 N N . THR A 1 86 ? -6.742 -3.985 -5.508 1.00 94.19 86 THR A N 1
ATOM 658 C CA . THR A 1 86 ? -6.152 -3.404 -6.721 1.00 94.19 86 THR A CA 1
ATOM 659 C C . THR A 1 86 ? -4.630 -3.514 -6.701 1.00 94.19 86 THR A C 1
ATOM 661 O O . THR A 1 86 ? -4.033 -3.917 -7.696 1.00 94.19 86 THR A O 1
ATOM 664 N N . ALA A 1 87 ? -3.981 -3.161 -5.590 1.00 93.44 87 ALA A N 1
ATOM 665 C CA . ALA A 1 87 ? -2.530 -3.221 -5.478 1.00 93.44 87 ALA A CA 1
ATOM 666 C C . ALA A 1 87 ? -2.003 -4.654 -5.636 1.00 93.44 87 ALA A C 1
ATOM 668 O O . ALA A 1 87 ? -1.036 -4.856 -6.365 1.00 93.44 87 ALA A O 1
ATOM 669 N N . ALA A 1 88 ? -2.667 -5.645 -5.036 1.00 92.62 88 ALA A N 1
ATOM 670 C CA . ALA A 1 88 ? -2.326 -7.053 -5.220 1.00 92.62 88 ALA A CA 1
ATOM 671 C C . ALA A 1 88 ? -2.447 -7.480 -6.695 1.00 92.62 88 ALA A C 1
ATOM 673 O O . ALA A 1 88 ? -1.517 -8.058 -7.252 1.00 92.62 88 ALA A O 1
ATOM 674 N N . LYS A 1 89 ? -3.538 -7.106 -7.378 1.00 90.81 89 LYS A N 1
ATOM 675 C CA . LYS A 1 89 ? -3.720 -7.388 -8.814 1.00 90.81 89 LYS A CA 1
ATOM 676 C C . LYS A 1 89 ? -2.679 -6.701 -9.698 1.00 90.81 89 LYS A C 1
ATOM 678 O O . LYS A 1 89 ? -2.236 -7.297 -10.678 1.00 90.81 89 LYS A O 1
ATOM 683 N N . LEU A 1 90 ? -2.287 -5.467 -9.367 1.00 88.62 90 LEU A N 1
ATOM 684 C CA . LEU A 1 90 ? -1.237 -4.736 -10.083 1.00 88.62 90 LEU A CA 1
ATOM 685 C C . LEU A 1 90 ? 0.119 -5.436 -9.951 1.00 88.62 90 LEU A C 1
ATOM 687 O O . LEU A 1 90 ? 0.859 -5.485 -10.932 1.00 88.62 90 LEU A O 1
ATOM 691 N N . LEU A 1 91 ? 0.430 -5.962 -8.763 1.00 87.94 91 LEU A N 1
ATOM 692 C CA . LEU A 1 91 ? 1.657 -6.718 -8.500 1.00 87.94 91 LEU A CA 1
ATOM 693 C C . LEU A 1 91 ? 1.675 -8.056 -9.239 1.00 87.94 91 LEU A C 1
ATOM 695 O O . LEU A 1 91 ? 2.683 -8.406 -9.840 1.00 87.94 91 LEU A O 1
ATOM 699 N N . ASP A 1 92 ? 0.543 -8.753 -9.268 1.00 84.25 92 ASP A N 1
ATOM 700 C CA . ASP A 1 92 ? 0.420 -10.050 -9.937 1.00 84.25 92 ASP A CA 1
ATOM 701 C C . ASP A 1 92 ? 0.307 -9.944 -11.474 1.00 84.25 92 ASP A C 1
ATOM 703 O O . ASP A 1 92 ? 0.200 -10.965 -12.156 1.00 84.25 92 ASP A O 1
ATOM 707 N N . GLY A 1 93 ? 0.262 -8.730 -12.039 1.00 74.94 93 GLY A N 1
ATOM 708 C CA . GLY A 1 93 ? 0.060 -8.515 -13.478 1.00 74.94 93 GLY A CA 1
ATOM 709 C C . GLY A 1 93 ? -1.334 -8.924 -13.976 1.00 74.94 93 GLY A C 1
ATOM 710 O O . GLY A 1 93 ? -1.485 -9.328 -15.126 1.00 74.94 93 GLY A O 1
ATOM 711 N N . ARG A 1 94 ? -2.351 -8.853 -13.109 1.00 71.62 94 ARG A N 1
ATOM 712 C CA . ARG A 1 94 ? -3.725 -9.341 -13.348 1.00 71.62 94 ARG A CA 1
ATOM 713 C C . ARG A 1 94 ? -4.741 -8.230 -13.650 1.00 71.62 94 ARG A C 1
ATOM 715 O O . ARG A 1 94 ? -5.943 -8.459 -13.518 1.00 71.62 94 ARG A O 1
ATOM 722 N N . LEU A 1 95 ? -4.267 -7.031 -13.985 1.00 66.81 95 LEU A N 1
ATOM 723 C CA . LEU A 1 95 ? -5.077 -5.839 -14.266 1.00 66.81 95 LEU A CA 1
ATOM 724 C C . LEU A 1 95 ? -5.017 -5.439 -15.737 1.00 66.81 95 LEU A C 1
ATOM 726 O O . LEU A 1 95 ? -3.905 -5.499 -16.308 1.00 66.81 95 LEU A O 1
#

Foldseek 3Di:
DKDWDALVVVCVVPVLLVLADPVWGKIKIQDVPDLPDAFRMKIKTDDPNFKMWIWGHHPAKIKIWIDGPDDDIDMDIGHPNVNRVVSNCVNVVND

Radius of gyration: 12.48 Å; chains: 1; bounding box: 26×30×32 Å